Protein AF-A0A839U6G1-F1 (afdb_monomer_lite)

Foldseek 3Di:
DPPVLVCLLQVQLVVLLVVLLVVLVVLVVVVVVCVVVCVVPVVVCVQPPDPDDHDPPVLVVSLVSLQVSLLCLLQDDDPSLQSSLQSLLVVLCVVDVPCSLPSLVVLLVVLVVQLVVLSVQLVDFDDPVLLVVCVVVVRSVVSSSCRNSVSSSSNSSSSNSSNSSVSND

Secondary structure (DSSP, 8-state):
--HHHHHHHSHHHHHHHHHHHHHHHHHHHHHHHHHHTTTTHHHHHHH-SSTT---TTHHHHHHHHHHHHHHHHHH---HHHHHHHHHHHHHHHHH-TT-TTHHHHHHHHHHHHHHHHHHHHHHSPPPHHHHHHHHHTT-HHHHHHHHHHHHHHHHHHHHHHHHHHHHH-

Organism: NCBI:txid300193

Sequence (169 aa):
MRAGSIIRLFQAGLVAACAQLMAVAMAALLVFLVTRSGLIAPTLAEICPNAESLPASVSPLLTWIYLLTAIGIALTSNHFVDFTAAHIRRASRLMQPAEPDHASKALLVQLWLAAIGFAILTLRSPPHAWIEVGRYYEGACAASIAWSGGMSIGLACFGANAHAARKAF

pLDDT: mean 77.44, std 14.8, range [38.09, 92.69]

Radius of gyration: 19.55 Å; chains: 1; bounding box: 48×29×56 Å

Structure (mmCIF, N/CA/C/O backbone):
data_AF-A0A839U6G1-F1
#
_entry.id   AF-A0A839U6G1-F1
#
loop_
_atom_site.group_PDB
_atom_site.id
_atom_site.type_symbol
_atom_site.label_atom_id
_atom_site.label_alt_id
_atom_site.label_comp_id
_atom_site.label_asym_id
_atom_site.label_entity_id
_atom_site.label_seq_id
_atom_site.pdbx_PDB_ins_code
_atom_site.Cartn_x
_atom_site.Cartn_y
_atom_site.Cartn_z
_atom_site.occupancy
_atom_site.B_iso_or_equiv
_atom_site.auth_seq_id
_atom_site.auth_comp_id
_atom_site.auth_asym_id
_atom_site.auth_atom_id
_atom_site.pdbx_PDB_model_num
ATOM 1 N N . MET A 1 1 ? -20.261 -11.064 11.090 1.00 52.62 1 MET A N 1
ATOM 2 C CA . MET A 1 1 ? -20.153 -9.684 10.554 1.00 52.62 1 MET A CA 1
ATOM 3 C C . MET A 1 1 ? -20.453 -9.718 9.060 1.00 52.62 1 MET A C 1
ATOM 5 O O . MET A 1 1 ? -19.894 -10.561 8.376 1.00 52.62 1 MET A O 1
ATOM 9 N N . ARG A 1 2 ? -21.359 -8.873 8.548 1.00 60.50 2 ARG A N 1
ATOM 10 C CA . ARG A 1 2 ? -21.637 -8.790 7.098 1.00 60.50 2 ARG A CA 1
ATOM 11 C C . ARG A 1 2 ? -20.431 -8.156 6.389 1.00 60.50 2 ARG A C 1
ATOM 13 O O . ARG A 1 2 ? -19.898 -7.179 6.909 1.00 60.50 2 ARG A O 1
ATOM 20 N N . ALA A 1 3 ? -20.035 -8.661 5.218 1.00 59.28 3 ALA A N 1
ATOM 21 C CA . ALA A 1 3 ? -18.855 -8.203 4.465 1.00 59.28 3 ALA A CA 1
ATOM 22 C C . ALA A 1 3 ? -18.789 -6.670 4.272 1.00 59.28 3 ALA A C 1
ATOM 24 O O . ALA A 1 3 ? -17.722 -6.071 4.380 1.00 59.28 3 ALA A O 1
ATOM 25 N N . GLY A 1 4 ? -19.942 -6.008 4.116 1.00 65.44 4 GLY A N 1
ATOM 26 C CA . GLY A 1 4 ? -20.022 -4.545 4.017 1.00 65.44 4 GLY A CA 1
ATOM 27 C C . GLY A 1 4 ? -19.563 -3.778 5.267 1.00 65.44 4 GLY A C 1
ATOM 28 O O . GLY A 1 4 ? -19.160 -2.627 5.153 1.00 65.44 4 GLY A O 1
ATOM 29 N N . SER A 1 5 ? -19.577 -4.393 6.455 1.00 66.88 5 SER A N 1
ATOM 30 C CA . SER A 1 5 ? -19.052 -3.774 7.682 1.00 66.88 5 SER A CA 1
ATOM 31 C C . SER A 1 5 ? -17.526 -3.788 7.722 1.00 66.88 5 SER A C 1
ATOM 33 O O . SER A 1 5 ? -16.928 -2.861 8.253 1.00 66.88 5 SER A O 1
ATOM 35 N N . ILE A 1 6 ? -16.902 -4.822 7.149 1.00 71.31 6 ILE A N 1
ATOM 36 C CA . ILE A 1 6 ? -15.442 -4.946 7.089 1.00 71.31 6 ILE A CA 1
ATOM 37 C C . ILE A 1 6 ? -14.895 -3.962 6.056 1.00 71.31 6 ILE A C 1
ATOM 39 O O . ILE A 1 6 ? -13.977 -3.212 6.356 1.00 71.31 6 ILE A O 1
ATOM 43 N N . ILE A 1 7 ? -15.519 -3.867 4.880 1.00 73.81 7 ILE A N 1
ATOM 44 C CA . ILE A 1 7 ? -15.090 -2.929 3.827 1.00 73.81 7 ILE A CA 1
ATOM 45 C C . ILE A 1 7 ? -15.120 -1.472 4.323 1.00 73.81 7 ILE A C 1
ATOM 47 O O . ILE A 1 7 ? -14.224 -0.694 4.011 1.00 73.81 7 ILE A O 1
ATOM 51 N N . ARG A 1 8 ? -16.102 -1.110 5.160 1.00 75.44 8 ARG A N 1
ATOM 52 C CA . ARG A 1 8 ? -16.203 0.233 5.760 1.00 75.44 8 ARG A CA 1
ATOM 53 C C . ARG A 1 8 ? -15.106 0.539 6.783 1.00 75.44 8 ARG A C 1
ATOM 55 O O . ARG A 1 8 ? -14.765 1.704 6.944 1.00 75.44 8 ARG A O 1
ATOM 62 N N . LEU A 1 9 ? -14.541 -0.475 7.445 1.00 75.06 9 LEU A N 1
ATOM 63 C CA . LEU A 1 9 ? -13.409 -0.314 8.371 1.00 75.06 9 LEU A CA 1
ATOM 64 C C . LEU A 1 9 ? -12.086 -0.030 7.646 1.00 75.06 9 LEU A C 1
ATOM 66 O O . LEU A 1 9 ? -11.184 0.535 8.252 1.00 75.06 9 LEU A O 1
ATOM 70 N N . PHE A 1 10 ? -11.977 -0.401 6.367 1.00 82.06 10 PHE A N 1
ATOM 71 C CA . PHE A 1 10 ? -10.755 -0.251 5.568 1.00 82.06 10 PHE A CA 1
ATOM 72 C C . PHE A 1 10 ? -10.922 0.721 4.392 1.00 82.06 10 PHE A C 1
ATOM 74 O O . PHE A 1 10 ? -10.076 0.769 3.499 1.00 82.06 10 PHE A O 1
ATOM 81 N N . GLN A 1 11 ? -12.009 1.499 4.367 1.00 86.69 11 GLN A N 1
ATOM 82 C CA . GLN A 1 11 ? -12.348 2.359 3.235 1.00 86.69 11 GLN A CA 1
ATOM 83 C C . GLN A 1 11 ? -11.296 3.453 3.004 1.00 86.69 11 GLN A C 1
ATOM 85 O O . GLN A 1 11 ? -10.931 3.704 1.856 1.00 86.69 11 GLN A O 1
ATOM 90 N N . ALA A 1 12 ? -10.767 4.060 4.073 1.00 86.88 12 ALA A N 1
ATOM 91 C CA . ALA A 1 12 ? -9.665 5.019 3.977 1.00 86.88 12 ALA A CA 1
ATOM 92 C C . ALA A 1 12 ? -8.427 4.401 3.309 1.00 86.88 12 ALA A C 1
ATOM 94 O O . ALA A 1 12 ? -7.877 4.986 2.376 1.00 86.88 12 ALA A O 1
ATOM 95 N N . GLY A 1 13 ? -8.030 3.198 3.731 1.00 86.81 13 GLY A N 1
ATOM 96 C CA . GLY A 1 13 ? -6.907 2.482 3.134 1.00 86.81 13 GLY A CA 1
ATOM 97 C C . GLY A 1 13 ? -7.143 2.052 1.696 1.00 86.81 13 GLY A C 1
ATOM 98 O O . GLY A 1 13 ? -6.230 2.164 0.888 1.00 86.81 13 GLY A O 1
ATOM 99 N N . LEU A 1 14 ? -8.355 1.624 1.336 1.00 89.31 14 LEU A N 1
ATOM 100 C CA . LEU A 1 14 ? -8.668 1.255 -0.046 1.00 89.31 14 LEU A CA 1
ATOM 101 C C . LEU A 1 14 ? -8.535 2.460 -0.988 1.00 89.31 14 LEU A C 1
ATOM 103 O O . LEU A 1 14 ? -7.909 2.358 -2.038 1.00 89.31 14 LEU A O 1
ATOM 107 N N . VAL A 1 15 ? -9.075 3.616 -0.591 1.00 90.00 15 VAL A N 1
ATOM 108 C CA . VAL A 1 15 ? -8.958 4.854 -1.376 1.00 90.00 15 VAL A CA 1
ATOM 109 C C . VAL A 1 15 ? -7.498 5.295 -1.480 1.00 90.00 15 VAL A C 1
ATOM 111 O O . VAL A 1 15 ? -7.044 5.652 -2.566 1.00 90.00 15 VAL A O 1
ATOM 114 N N . ALA A 1 16 ? -6.745 5.224 -0.380 1.00 89.69 16 ALA A N 1
ATOM 115 C CA . ALA A 1 16 ? -5.315 5.518 -0.368 1.00 89.69 16 ALA A CA 1
ATOM 116 C C . ALA A 1 16 ? -4.516 4.570 -1.279 1.00 89.69 16 ALA A C 1
ATOM 118 O O . ALA A 1 16 ? -3.656 5.020 -2.033 1.00 89.69 16 ALA A O 1
ATOM 119 N N . ALA A 1 17 ? -4.837 3.275 -1.270 1.00 90.06 17 ALA A N 1
ATOM 120 C CA . ALA A 1 17 ? -4.224 2.278 -2.139 1.00 90.06 17 ALA A CA 1
ATOM 121 C C . ALA A 1 17 ? -4.494 2.579 -3.618 1.00 90.06 17 ALA A C 1
ATOM 123 O O . ALA A 1 17 ? -3.573 2.536 -4.429 1.00 90.06 17 ALA A O 1
ATOM 124 N N . CYS A 1 18 ? -5.735 2.931 -3.972 1.00 90.56 18 CYS A N 1
ATOM 125 C CA . CYS A 1 18 ? -6.087 3.325 -5.335 1.00 90.56 18 CYS A CA 1
ATOM 126 C C . CYS A 1 18 ? -5.356 4.602 -5.771 1.00 90.56 18 CYS A C 1
ATOM 128 O O . CYS A 1 18 ? -4.833 4.654 -6.882 1.00 90.56 18 CYS A O 1
ATOM 130 N N . ALA A 1 19 ? -5.280 5.614 -4.902 1.00 90.38 19 ALA A N 1
ATOM 131 C CA . ALA A 1 19 ? -4.546 6.845 -5.187 1.00 90.38 19 ALA A CA 1
ATOM 132 C C . ALA A 1 19 ? -3.049 6.570 -5.409 1.00 90.38 19 ALA A C 1
ATOM 134 O O . ALA A 1 19 ? -2.471 7.054 -6.381 1.00 90.38 19 ALA A O 1
ATOM 135 N N . GLN A 1 20 ? -2.444 5.734 -4.561 1.00 92.44 20 GLN A N 1
ATOM 136 C CA . GLN A 1 20 ? -1.044 5.344 -4.703 1.00 92.44 20 GLN A CA 1
ATOM 137 C C . GLN A 1 20 ? -0.810 4.498 -5.958 1.00 92.44 20 GLN A C 1
ATOM 139 O O . GLN A 1 20 ? 0.186 4.697 -6.642 1.00 92.44 20 GLN A O 1
ATOM 144 N N . LEU A 1 21 ? -1.733 3.603 -6.316 1.00 90.69 21 LEU A N 1
ATOM 145 C CA . LEU A 1 21 ? -1.652 2.821 -7.552 1.00 90.69 21 LEU A CA 1
ATOM 146 C C . LEU A 1 21 ? -1.634 3.732 -8.784 1.00 90.69 21 LEU A C 1
ATOM 148 O O . LEU A 1 21 ? -0.800 3.547 -9.670 1.00 90.69 21 LEU A O 1
ATOM 152 N N . MET A 1 22 ? -2.501 4.746 -8.820 1.00 91.06 22 MET A N 1
ATOM 153 C CA . MET A 1 22 ? -2.514 5.738 -9.898 1.00 91.06 22 MET A CA 1
ATOM 154 C C . MET A 1 22 ? -1.210 6.543 -9.937 1.00 91.06 22 MET A C 1
ATOM 156 O O . MET A 1 22 ? -0.651 6.742 -11.015 1.00 91.06 22 MET A O 1
ATOM 160 N N . ALA A 1 23 ? -0.686 6.953 -8.777 1.00 88.56 23 ALA A N 1
ATOM 161 C CA . ALA A 1 23 ? 0.591 7.661 -8.685 1.00 88.56 23 ALA A CA 1
ATOM 162 C C . ALA A 1 23 ? 1.764 6.805 -9.194 1.00 88.56 23 ALA A C 1
ATOM 164 O O . ALA A 1 23 ? 2.580 7.281 -9.985 1.00 88.56 23 ALA A O 1
ATOM 165 N N . VAL A 1 24 ? 1.817 5.527 -8.802 1.00 88.12 24 VAL A N 1
ATOM 166 C CA . VAL A 1 24 ? 2.822 4.557 -9.260 1.00 88.12 24 VAL A CA 1
ATOM 167 C C . VAL A 1 24 ? 2.747 4.377 -10.776 1.00 88.12 24 VAL A C 1
ATOM 169 O O . VAL A 1 24 ? 3.778 4.463 -11.446 1.00 88.12 24 VAL A O 1
ATOM 172 N N . ALA A 1 25 ? 1.542 4.194 -11.325 1.00 86.75 25 ALA A N 1
ATOM 173 C CA . ALA A 1 25 ? 1.322 4.033 -12.761 1.00 86.75 25 ALA A CA 1
ATOM 174 C C . ALA A 1 25 ? 1.732 5.283 -13.555 1.00 86.75 25 ALA A C 1
ATOM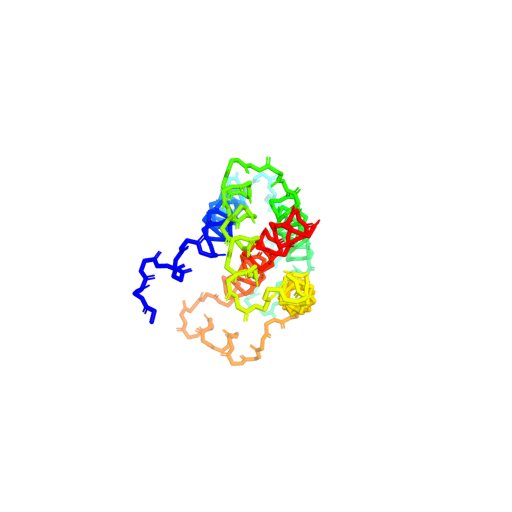 176 O O . ALA A 1 25 ? 2.428 5.171 -14.564 1.00 86.75 25 ALA A O 1
ATOM 177 N N . MET A 1 26 ? 1.361 6.478 -13.085 1.00 88.06 26 MET A N 1
ATOM 178 C CA . MET A 1 26 ? 1.746 7.742 -13.720 1.00 88.06 26 MET A CA 1
ATOM 179 C C . MET A 1 26 ? 3.257 7.958 -13.707 1.00 88.06 26 MET A C 1
ATOM 181 O O . MET A 1 26 ? 3.834 8.324 -14.728 1.00 88.06 26 MET A O 1
ATOM 185 N N . ALA A 1 27 ? 3.911 7.723 -12.572 1.00 84.56 27 ALA A N 1
ATOM 186 C CA . ALA A 1 27 ? 5.356 7.874 -12.457 1.00 84.56 27 ALA A CA 1
ATOM 187 C C . ALA A 1 27 ? 6.104 6.848 -13.323 1.00 84.56 27 ALA A C 1
ATOM 189 O O . ALA A 1 27 ? 7.062 7.214 -13.999 1.00 84.56 27 ALA A O 1
ATOM 190 N N . ALA A 1 28 ? 5.636 5.596 -13.382 1.00 81.00 28 ALA A N 1
ATOM 191 C CA . ALA A 1 28 ? 6.193 4.589 -14.285 1.00 81.00 28 ALA A CA 1
ATOM 192 C C . ALA A 1 28 ? 6.037 4.994 -15.763 1.00 81.00 28 ALA A C 1
ATOM 194 O O . ALA A 1 28 ? 6.994 4.900 -16.533 1.00 81.00 28 ALA A O 1
ATOM 195 N N . LEU A 1 29 ? 4.862 5.504 -16.151 1.00 82.19 29 LEU A N 1
ATOM 196 C CA . LEU A 1 29 ? 4.600 5.990 -17.507 1.00 82.19 29 LEU A CA 1
ATOM 197 C C . LEU A 1 29 ? 5.484 7.194 -17.863 1.00 82.19 29 LEU A C 1
ATOM 199 O O . LEU A 1 29 ? 6.034 7.242 -18.958 1.00 82.19 29 LEU A O 1
ATOM 203 N N . LEU A 1 30 ? 5.643 8.153 -16.947 1.00 82.44 30 LEU A N 1
ATOM 204 C CA . LEU A 1 30 ? 6.500 9.324 -17.141 1.00 82.44 30 LEU A CA 1
ATOM 205 C C . LEU A 1 30 ? 7.955 8.921 -17.349 1.00 82.44 30 LEU A C 1
ATOM 207 O O . LEU A 1 30 ? 8.574 9.386 -18.303 1.00 82.44 30 LEU A O 1
ATOM 211 N N . VAL A 1 31 ? 8.480 8.025 -16.508 1.00 75.56 31 VAL A N 1
ATOM 212 C CA . VAL A 1 31 ? 9.831 7.480 -16.688 1.00 75.56 31 VAL A CA 1
ATOM 213 C C . VAL A 1 31 ? 9.935 6.847 -18.070 1.00 75.56 31 VAL A C 1
ATOM 215 O O . VAL A 1 31 ? 10.803 7.238 -18.845 1.00 75.56 31 VAL A O 1
ATOM 218 N N . PHE A 1 32 ? 9.007 5.962 -18.437 1.00 74.06 32 PHE A N 1
ATOM 219 C CA . PHE A 1 32 ? 9.006 5.309 -19.746 1.00 74.06 32 PHE A CA 1
ATOM 220 C C . PHE A 1 32 ? 8.989 6.308 -20.917 1.00 74.06 32 PHE A C 1
ATOM 222 O O . PHE A 1 32 ? 9.784 6.183 -21.848 1.00 74.06 32 PHE A O 1
ATOM 229 N N . LEU A 1 33 ? 8.136 7.334 -20.862 1.00 76.75 33 LEU A N 1
ATOM 230 C CA . LEU A 1 33 ? 8.030 8.370 -21.894 1.00 76.75 33 LEU A CA 1
ATOM 231 C C . LEU A 1 33 ? 9.303 9.212 -22.012 1.00 76.75 33 LEU A C 1
ATOM 233 O O . LEU A 1 33 ? 9.753 9.459 -23.128 1.00 76.75 33 LEU A O 1
ATOM 237 N N . VAL A 1 34 ? 9.900 9.614 -20.888 1.00 71.69 34 VAL A N 1
ATOM 238 C CA . VAL A 1 34 ? 11.169 10.364 -20.854 1.00 71.69 34 VAL A CA 1
ATOM 239 C C . VAL A 1 34 ? 12.324 9.515 -21.389 1.00 71.69 34 VAL A C 1
ATOM 241 O O . VAL A 1 34 ? 13.195 10.023 -22.094 1.00 71.69 34 VAL A O 1
ATOM 244 N N . THR A 1 35 ? 12.310 8.211 -21.105 1.00 66.50 35 THR A N 1
ATOM 245 C CA . THR A 1 35 ? 13.297 7.268 -21.654 1.00 66.50 35 THR A CA 1
ATOM 246 C C . THR A 1 35 ? 13.143 7.164 -23.173 1.00 66.50 35 THR A C 1
ATOM 248 O O . THR A 1 35 ? 14.122 7.227 -23.911 1.00 66.50 35 THR A O 1
ATOM 251 N N . ARG A 1 36 ? 11.898 7.050 -23.655 1.00 67.44 36 ARG A N 1
ATOM 252 C CA . ARG A 1 36 ? 11.574 6.880 -25.077 1.00 67.44 36 ARG A CA 1
ATOM 253 C C . ARG A 1 36 ? 11.800 8.143 -25.910 1.00 67.44 36 ARG A C 1
ATOM 255 O O . ARG A 1 36 ? 12.124 8.030 -27.086 1.00 67.44 36 ARG A O 1
ATOM 262 N N . SER A 1 37 ? 11.624 9.331 -25.333 1.00 70.12 37 SER A N 1
ATOM 263 C CA . SER A 1 37 ? 11.791 10.609 -26.038 1.00 70.12 37 SER A CA 1
ATOM 264 C C . SER A 1 37 ? 13.251 11.006 -26.261 1.00 70.12 37 SER A C 1
ATOM 266 O O . SER A 1 37 ? 13.508 12.013 -26.915 1.00 70.12 37 SER A O 1
ATOM 268 N N . GLY A 1 38 ? 14.213 10.244 -25.729 1.00 60.41 38 GLY A N 1
ATOM 269 C CA . GLY A 1 38 ? 15.634 10.531 -25.910 1.00 60.41 38 GLY A CA 1
ATOM 270 C C . GLY A 1 38 ? 16.101 11.808 -25.206 1.00 60.41 38 GLY A C 1
ATOM 271 O O .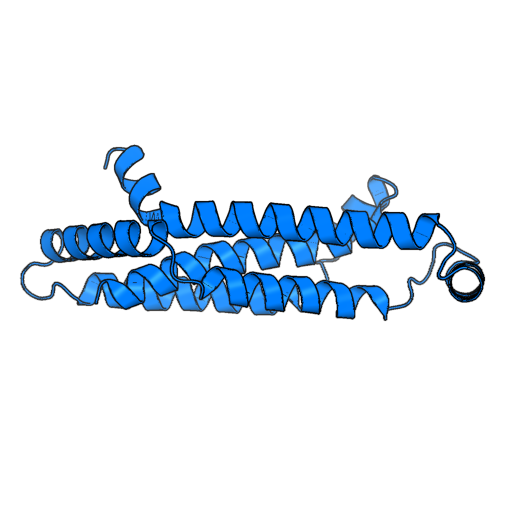 GLY A 1 38 ? 17.228 12.240 -25.426 1.00 60.41 38 GLY A O 1
ATOM 272 N N . LEU A 1 39 ? 15.295 12.393 -24.307 1.00 60.34 39 LEU A N 1
ATOM 273 C CA . LEU A 1 39 ? 15.722 13.537 -23.487 1.00 60.34 39 LEU A CA 1
ATOM 274 C C . LEU A 1 39 ? 16.959 13.212 -22.623 1.00 60.34 39 LEU A C 1
ATOM 276 O O . LEU A 1 39 ? 17.653 14.112 -22.166 1.00 60.34 39 LEU A O 1
ATOM 280 N N . ILE A 1 40 ? 17.229 11.919 -22.414 1.00 58.22 40 ILE A N 1
ATOM 281 C CA . ILE A 1 40 ? 18.337 11.358 -21.629 1.00 58.22 40 ILE A CA 1
ATOM 282 C C . ILE A 1 40 ? 19.283 10.531 -22.556 1.00 58.22 40 ILE A C 1
ATOM 284 O O . ILE A 1 40 ? 20.035 9.665 -22.121 1.00 58.22 40 ILE A O 1
ATOM 288 N N . ALA A 1 41 ? 19.268 10.775 -23.876 1.00 47.41 41 ALA A N 1
ATOM 289 C CA . ALA A 1 41 ? 19.835 9.874 -24.893 1.00 47.41 41 ALA A CA 1
ATOM 290 C C . ALA A 1 41 ? 21.329 9.489 -24.783 1.00 47.41 41 ALA A C 1
ATOM 292 O O . ALA A 1 41 ? 21.601 8.318 -25.051 1.00 47.41 41 ALA A O 1
ATOM 293 N N . PRO A 1 42 ? 22.317 10.328 -24.395 1.00 50.41 42 PRO A N 1
ATOM 294 C CA . PRO A 1 42 ? 23.690 9.827 -24.345 1.00 50.41 42 PRO A CA 1
ATOM 295 C C . PRO A 1 42 ? 23.966 9.032 -23.071 1.00 50.41 42 PRO A C 1
ATOM 297 O O . PRO A 1 42 ? 24.840 8.178 -23.081 1.00 50.41 42 PRO A O 1
ATOM 300 N N . THR A 1 43 ? 23.196 9.228 -21.996 1.00 49.44 43 THR A N 1
ATOM 301 C CA . THR A 1 43 ? 23.362 8.373 -20.819 1.00 49.44 43 THR A CA 1
ATOM 302 C C . THR A 1 43 ? 22.768 6.993 -21.080 1.00 49.44 43 THR A C 1
ATOM 304 O O . THR A 1 43 ? 23.364 6.023 -20.653 1.00 49.44 43 THR A O 1
ATOM 307 N N . LEU A 1 44 ? 21.684 6.842 -21.854 1.00 44.66 44 LEU A N 1
ATOM 308 C CA . LEU A 1 44 ? 21.034 5.536 -22.067 1.00 44.66 44 LEU A CA 1
ATOM 309 C C . LEU A 1 44 ? 21.786 4.538 -22.973 1.00 44.66 44 LEU A C 1
ATOM 311 O O . LEU A 1 44 ? 21.763 3.341 -22.686 1.00 44.66 44 LEU A O 1
ATOM 315 N N . ALA A 1 45 ? 22.484 4.998 -24.018 1.00 41.25 45 ALA A N 1
ATOM 316 C CA . ALA A 1 45 ? 23.316 4.126 -24.865 1.00 41.25 45 ALA A CA 1
ATOM 317 C C . ALA A 1 45 ? 24.600 3.648 -24.152 1.00 41.25 45 ALA A C 1
ATOM 319 O O . ALA A 1 45 ? 25.119 2.578 -24.455 1.00 41.25 45 ALA A O 1
ATOM 320 N N . GLU A 1 46 ? 25.066 4.407 -23.158 1.00 43.03 46 GLU A N 1
ATOM 321 C CA . GLU A 1 46 ? 26.163 4.038 -22.251 1.00 43.03 46 GLU A CA 1
ATOM 322 C C . GLU A 1 46 ? 25.667 3.235 -21.024 1.00 43.03 46 GLU A C 1
ATOM 324 O O . GLU A 1 46 ? 26.426 2.523 -20.374 1.00 43.03 46 GLU A O 1
ATOM 329 N N . ILE A 1 47 ? 24.363 3.297 -20.739 1.00 47.12 47 ILE A N 1
ATOM 330 C CA . ILE A 1 47 ? 23.656 2.592 -19.654 1.00 47.12 47 ILE A CA 1
ATOM 331 C C . ILE A 1 47 ? 23.229 1.170 -20.047 1.00 47.12 47 ILE A C 1
ATOM 333 O O . ILE A 1 47 ? 23.052 0.338 -19.160 1.00 47.12 47 ILE A O 1
ATOM 337 N N . CYS A 1 48 ? 23.073 0.868 -21.340 1.00 44.28 48 CYS A N 1
ATOM 338 C CA . CYS A 1 48 ? 22.692 -0.466 -21.811 1.00 44.28 48 CYS A CA 1
ATOM 339 C C . CYS A 1 48 ? 23.399 -0.844 -23.127 1.00 44.28 48 CYS A C 1
ATOM 341 O O . CYS A 1 48 ? 22.744 -0.857 -24.170 1.00 44.28 48 CYS A O 1
ATOM 343 N N . PRO A 1 49 ? 24.693 -1.225 -23.120 1.00 42.62 49 PRO A N 1
ATOM 344 C CA . PRO A 1 49 ? 25.255 -1.921 -24.270 1.00 42.62 49 PRO A CA 1
ATOM 345 C C . PRO A 1 49 ? 24.857 -3.407 -24.267 1.00 42.62 49 PRO A C 1
ATOM 347 O O . PRO A 1 49 ? 24.815 -4.013 -25.327 1.00 42.62 49 PRO A O 1
ATOM 350 N N . ASN A 1 50 ? 24.523 -3.983 -23.100 1.00 38.09 50 ASN A N 1
ATOM 351 C CA . ASN A 1 50 ? 24.120 -5.380 -22.910 1.00 38.09 50 ASN A CA 1
ATOM 352 C C . ASN A 1 50 ? 23.220 -5.524 -21.666 1.00 38.09 50 ASN A C 1
ATOM 354 O O . ASN A 1 50 ? 23.394 -4.817 -20.675 1.00 38.09 50 ASN A O 1
ATOM 358 N N . ALA A 1 51 ? 22.278 -6.463 -21.701 1.00 45.53 51 ALA A N 1
ATOM 359 C CA . ALA A 1 51 ? 21.248 -6.725 -20.693 1.00 45.53 51 ALA A CA 1
ATOM 360 C C . ALA A 1 51 ? 21.738 -7.293 -19.329 1.00 45.53 51 ALA A C 1
ATOM 362 O O . ALA A 1 51 ? 21.042 -8.113 -18.731 1.00 45.53 51 ALA A O 1
ATOM 363 N N . GLU A 1 52 ? 22.895 -6.878 -18.797 1.00 38.69 52 GLU A N 1
ATOM 364 C CA . GLU A 1 52 ? 23.481 -7.493 -17.587 1.00 38.69 52 GLU A CA 1
ATOM 365 C C . GLU A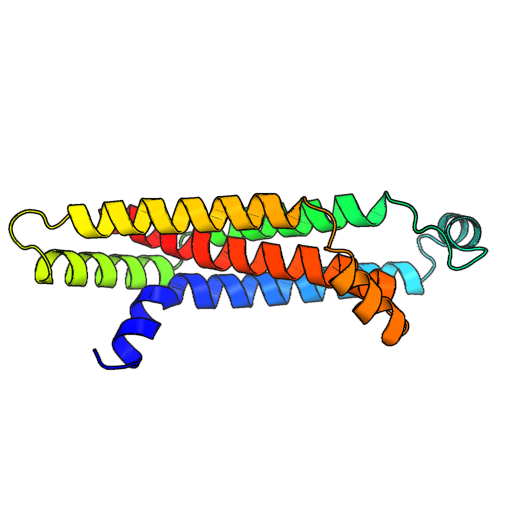 1 52 ? 23.638 -6.598 -16.352 1.00 38.69 52 GLU A C 1
ATOM 367 O O . GLU A 1 52 ? 23.807 -7.120 -15.252 1.00 38.69 52 GLU A O 1
ATOM 372 N N . SER A 1 53 ? 23.478 -5.280 -16.435 1.00 38.78 53 SER A N 1
ATOM 373 C CA . SER A 1 53 ? 23.544 -4.455 -15.222 1.00 38.78 53 SER A CA 1
ATOM 374 C C . SER A 1 53 ? 22.820 -3.131 -15.405 1.00 38.78 53 SER A C 1
ATOM 376 O O . SER A 1 53 ? 23.370 -2.190 -15.970 1.00 38.78 53 SER A O 1
ATOM 378 N N . LEU A 1 54 ? 21.582 -3.051 -14.907 1.00 43.06 54 LEU A N 1
ATOM 379 C CA . LEU A 1 54 ? 20.870 -1.778 -14.794 1.00 43.06 54 LEU A CA 1
ATOM 380 C C . LEU A 1 54 ? 21.699 -0.794 -13.962 1.00 43.06 54 LEU A C 1
ATOM 382 O O . LEU A 1 54 ? 22.204 -1.183 -12.904 1.00 43.06 54 LEU A O 1
ATOM 386 N N . PRO A 1 55 ? 21.755 0.496 -14.331 1.00 39.78 55 PRO A N 1
ATOM 387 C CA . PRO A 1 55 ? 22.300 1.502 -13.450 1.00 39.78 55 PRO A CA 1
ATOM 388 C C . PRO A 1 55 ? 21.365 1.584 -12.247 1.00 39.78 55 PRO A C 1
ATOM 390 O O . PRO A 1 55 ? 20.186 1.940 -12.341 1.00 39.78 55 PRO A O 1
ATOM 393 N N . ALA A 1 56 ? 21.910 1.251 -11.088 1.00 43.66 56 ALA A N 1
ATOM 394 C CA . ALA A 1 56 ? 21.254 1.310 -9.794 1.00 43.66 56 ALA A CA 1
ATOM 395 C C . ALA A 1 56 ? 20.851 2.741 -9.367 1.00 43.66 56 ALA A C 1
ATOM 397 O O . ALA A 1 56 ? 20.641 2.971 -8.185 1.00 43.66 56 ALA A O 1
ATOM 398 N N . SER A 1 57 ? 20.754 3.712 -10.287 1.00 41.06 57 SER A N 1
ATOM 399 C CA . SER A 1 57 ? 20.531 5.138 -10.017 1.00 41.06 57 SER A CA 1
ATOM 400 C C .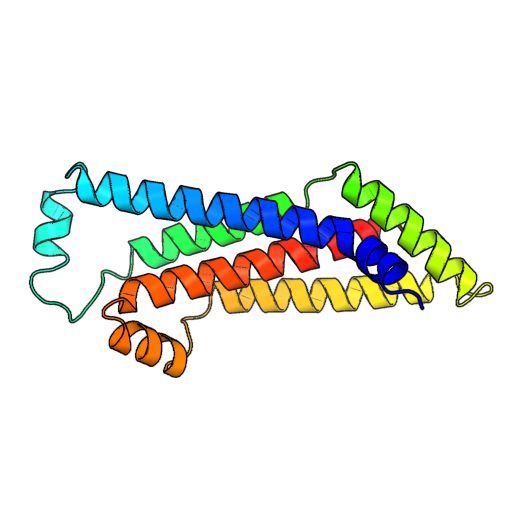 SER A 1 57 ? 19.094 5.613 -10.282 1.00 41.06 57 SER A C 1
ATOM 402 O O . SER A 1 57 ? 18.600 6.454 -9.536 1.00 41.06 57 SER A O 1
ATOM 404 N N . VAL A 1 58 ? 18.365 5.038 -11.252 1.00 49.16 58 VAL A N 1
ATOM 405 C CA . VAL A 1 58 ? 16.939 5.382 -11.497 1.00 49.16 58 VAL A CA 1
ATOM 406 C C . VAL A 1 58 ? 16.004 4.633 -10.539 1.00 49.16 58 VAL A C 1
ATOM 408 O O . VAL A 1 58 ? 15.027 5.194 -10.043 1.00 49.16 58 VAL A O 1
ATOM 411 N N . SER A 1 59 ? 16.344 3.382 -10.214 1.00 64.25 59 SER A N 1
ATOM 412 C CA . SER A 1 59 ? 15.620 2.546 -9.245 1.00 64.25 59 SER A CA 1
ATOM 413 C C . SER A 1 59 ? 15.454 3.197 -7.855 1.00 64.25 59 SER A C 1
ATOM 415 O O . SER A 1 59 ? 14.322 3.257 -7.366 1.00 64.25 59 SER A O 1
ATOM 417 N N . PRO A 1 60 ? 16.503 3.754 -7.210 1.00 71.94 60 PRO A N 1
ATOM 418 C CA . PRO A 1 60 ? 16.362 4.365 -5.892 1.00 71.94 60 PRO A CA 1
ATOM 419 C C . PRO A 1 60 ? 15.546 5.654 -5.936 1.00 71.94 60 PRO A C 1
ATOM 421 O O . PRO A 1 60 ? 14.712 5.854 -5.060 1.00 71.94 60 PRO A O 1
ATOM 424 N N . LEU A 1 61 ? 15.724 6.509 -6.949 1.00 76.88 61 LEU A N 1
ATOM 425 C CA . LEU A 1 61 ? 14.973 7.764 -7.045 1.00 76.88 61 LEU A CA 1
ATOM 426 C C . LEU A 1 61 ? 13.471 7.503 -7.221 1.00 76.88 61 LEU A C 1
ATOM 428 O O . LEU A 1 61 ? 12.657 8.100 -6.519 1.00 76.88 61 LEU A O 1
ATOM 432 N N . LEU A 1 62 ? 13.099 6.553 -8.082 1.00 79.75 62 LEU A N 1
ATOM 433 C CA . LEU A 1 62 ? 11.705 6.145 -8.257 1.00 79.75 62 LEU A CA 1
ATOM 434 C C . LEU A 1 62 ? 11.134 5.491 -6.989 1.00 79.75 62 LEU A C 1
ATOM 436 O O . LEU A 1 62 ? 10.004 5.778 -6.599 1.00 79.75 62 LEU A O 1
ATOM 440 N N . THR A 1 63 ? 11.938 4.681 -6.296 1.00 83.56 63 THR A N 1
ATOM 441 C CA . THR A 1 63 ? 11.570 4.084 -5.002 1.00 83.56 63 THR A CA 1
ATOM 442 C C . THR A 1 63 ? 11.302 5.155 -3.942 1.00 83.56 63 THR A C 1
ATOM 444 O O . THR A 1 63 ? 10.311 5.068 -3.218 1.00 83.56 63 THR A O 1
ATOM 447 N N . TRP A 1 64 ? 12.126 6.204 -3.880 1.00 85.25 64 TRP A N 1
ATOM 448 C CA . TRP A 1 64 ? 11.902 7.347 -2.993 1.00 85.25 64 TRP A CA 1
ATOM 449 C C . TRP A 1 64 ? 10.647 8.134 -3.365 1.00 85.25 64 TRP A C 1
ATOM 451 O O . TRP A 1 64 ? 9.891 8.505 -2.469 1.00 85.25 64 TRP A O 1
ATOM 461 N N . ILE A 1 65 ? 10.378 8.344 -4.658 1.00 87.06 65 ILE A N 1
ATOM 462 C CA . ILE A 1 65 ? 9.130 8.972 -5.119 1.00 87.06 65 ILE A CA 1
ATOM 463 C C . ILE A 1 65 ? 7.924 8.154 -4.642 1.00 87.06 65 ILE A C 1
ATOM 465 O O . ILE A 1 65 ? 6.998 8.721 -4.062 1.00 87.06 65 ILE A O 1
ATOM 469 N N . TYR A 1 66 ? 7.939 6.831 -4.818 1.00 88.31 66 TYR A N 1
ATOM 470 C CA . TYR A 1 66 ? 6.868 5.945 -4.349 1.00 88.31 66 TYR A CA 1
ATOM 471 C C . TYR A 1 66 ? 6.700 5.983 -2.834 1.00 88.31 66 TYR A C 1
ATOM 473 O O . TYR A 1 66 ? 5.579 6.089 -2.342 1.00 88.31 66 TYR A O 1
ATOM 481 N N . LEU A 1 67 ? 7.797 5.955 -2.083 1.00 89.25 67 LEU A N 1
ATOM 482 C CA . LEU A 1 67 ? 7.742 6.000 -0.628 1.00 89.25 67 LEU A CA 1
ATOM 483 C C . LEU A 1 67 ? 7.173 7.335 -0.125 1.00 89.25 67 LEU A C 1
ATOM 485 O O . LEU A 1 67 ? 6.260 7.344 0.698 1.00 89.25 67 LEU A O 1
ATOM 489 N N . LEU A 1 68 ? 7.678 8.463 -0.630 1.00 91.50 68 LEU A N 1
ATOM 490 C CA . LEU A 1 68 ? 7.246 9.797 -0.206 1.00 91.50 68 LEU A CA 1
ATOM 491 C C . LEU A 1 68 ? 5.788 10.073 -0.585 1.00 91.50 68 LEU A C 1
ATOM 493 O O . LEU A 1 68 ? 5.038 10.611 0.229 1.00 91.50 68 LEU A O 1
ATOM 497 N N . THR A 1 69 ? 5.367 9.664 -1.784 1.00 89.94 69 THR A N 1
ATOM 498 C CA . THR A 1 69 ? 3.959 9.766 -2.206 1.00 89.94 69 THR A CA 1
ATOM 499 C C . THR A 1 69 ? 3.049 8.906 -1.336 1.00 89.94 69 THR A C 1
ATOM 501 O O . THR A 1 69 ? 2.030 9.407 -0.862 1.00 89.94 69 THR A O 1
ATOM 504 N N . ALA A 1 70 ? 3.451 7.671 -1.020 1.00 89.00 70 ALA A N 1
ATOM 505 C CA . ALA A 1 70 ? 2.689 6.789 -0.142 1.00 89.00 70 ALA A CA 1
ATOM 506 C C . ALA A 1 70 ? 2.559 7.352 1.280 1.00 89.00 70 ALA A C 1
ATOM 508 O O . ALA A 1 70 ? 1.471 7.307 1.851 1.00 89.00 70 ALA A O 1
ATOM 509 N N . ILE A 1 71 ? 3.634 7.917 1.843 1.00 89.69 71 ILE A N 1
ATOM 510 C CA . ILE A 1 71 ? 3.609 8.588 3.155 1.00 89.69 71 ILE A CA 1
ATOM 511 C C . ILE A 1 71 ? 2.673 9.797 3.114 1.00 89.69 71 ILE A C 1
ATOM 513 O O . ILE A 1 71 ? 1.834 9.956 4.002 1.00 89.69 71 ILE A O 1
ATOM 517 N N . GLY A 1 72 ? 2.788 10.631 2.078 1.00 89.31 72 GLY A N 1
ATOM 518 C CA . GLY A 1 72 ? 1.919 11.787 1.885 1.00 89.31 72 GLY A CA 1
ATOM 519 C C . GLY A 1 72 ? 0.448 11.379 1.842 1.00 89.31 72 GLY A C 1
ATOM 520 O O . GLY A 1 72 ? -0.359 11.904 2.606 1.00 89.31 72 GLY A O 1
ATOM 521 N N . ILE A 1 73 ? 0.102 10.385 1.022 1.00 88.94 73 ILE A N 1
ATOM 522 C CA . ILE A 1 73 ? -1.267 9.868 0.896 1.00 88.94 73 ILE A CA 1
ATOM 523 C C . ILE A 1 73 ? -1.753 9.247 2.212 1.00 88.94 73 ILE A C 1
ATOM 525 O O . ILE A 1 73 ? -2.873 9.529 2.632 1.00 88.94 73 ILE A O 1
ATOM 529 N N . ALA A 1 74 ? -0.918 8.461 2.896 1.00 88.56 74 ALA A N 1
ATOM 530 C CA . ALA A 1 74 ? -1.255 7.839 4.178 1.00 88.56 74 ALA A CA 1
ATOM 531 C C . ALA A 1 74 ? -1.587 8.863 5.275 1.00 88.56 74 ALA A C 1
ATOM 533 O O . ALA A 1 74 ? -2.453 8.618 6.114 1.00 88.56 74 ALA A O 1
ATOM 534 N N . LEU A 1 75 ? -0.891 10.002 5.284 1.00 88.38 75 LEU A N 1
ATOM 535 C CA . LEU A 1 75 ? -1.069 11.064 6.276 1.00 88.38 75 LEU A CA 1
ATOM 536 C C . LEU A 1 75 ? -2.097 12.121 5.857 1.00 88.38 75 LEU A C 1
ATOM 538 O O . LEU A 1 75 ? -2.457 12.975 6.670 1.00 88.38 75 LEU A O 1
ATOM 542 N N . THR A 1 76 ? -2.573 12.079 4.612 1.00 89.69 76 THR A N 1
ATOM 543 C CA . THR A 1 76 ? -3.542 13.050 4.107 1.00 89.69 76 THR A CA 1
ATOM 544 C C . THR A 1 76 ? -4.916 12.790 4.716 1.00 89.69 76 THR A C 1
ATOM 546 O O . THR A 1 76 ? -5.508 11.718 4.587 1.00 89.69 76 THR A O 1
ATOM 549 N N . SER A 1 77 ? -5.452 13.814 5.372 1.00 82.19 77 SER A N 1
ATOM 550 C CA . SER A 1 77 ? -6.794 13.782 5.936 1.00 82.19 77 SER A CA 1
ATOM 551 C C . SER A 1 77 ? -7.839 14.017 4.849 1.00 82.19 77 SER A C 1
ATOM 553 O O . SER A 1 77 ? -7.979 15.137 4.370 1.00 82.19 77 SER A O 1
ATOM 555 N N . ASN A 1 78 ? -8.633 12.992 4.541 1.00 85.56 78 ASN A N 1
ATOM 556 C CA . ASN A 1 78 ? -9.767 13.081 3.617 1.00 85.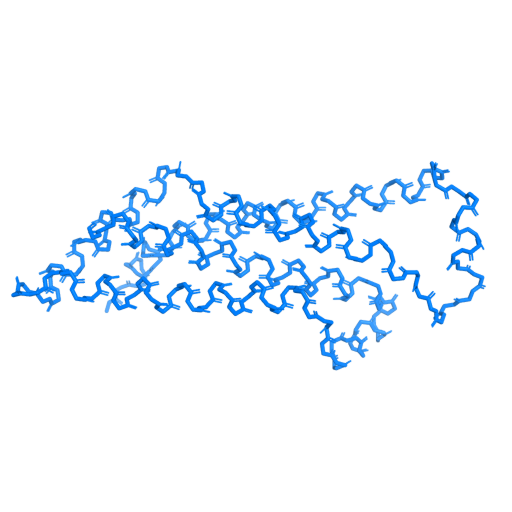56 78 ASN A CA 1
ATOM 557 C C . ASN A 1 78 ? -11.077 12.676 4.304 1.00 85.56 78 ASN A C 1
ATOM 559 O O . ASN A 1 78 ? -11.060 11.981 5.319 1.00 85.56 78 ASN A O 1
ATOM 563 N N . HIS A 1 79 ? -12.221 13.006 3.692 1.00 84.44 79 HIS A N 1
ATOM 564 C CA . HIS A 1 79 ? -13.551 12.600 4.175 1.00 84.44 79 HIS A CA 1
ATOM 565 C C . HIS A 1 79 ? -13.645 11.091 4.497 1.00 84.44 79 HIS A C 1
ATOM 567 O O . HIS A 1 79 ? -14.284 10.691 5.469 1.00 84.44 79 HIS A O 1
ATOM 573 N N . PHE A 1 80 ? -12.950 10.244 3.730 1.00 83.25 80 PHE A N 1
ATOM 574 C CA . PHE A 1 80 ? -12.895 8.797 3.962 1.00 83.25 80 PHE A CA 1
ATOM 575 C C . PHE A 1 80 ? -12.168 8.404 5.254 1.00 83.25 80 PHE A C 1
ATOM 577 O O . PHE A 1 80 ? -12.558 7.428 5.895 1.00 83.25 80 PHE A O 1
ATOM 584 N N . VAL A 1 81 ? -11.139 9.157 5.655 1.00 84.75 81 VAL A N 1
ATOM 585 C CA . VAL A 1 81 ? -10.442 8.971 6.937 1.00 84.75 81 VAL A CA 1
ATOM 586 C C . VAL A 1 81 ? -11.400 9.276 8.078 1.00 84.75 81 VAL A C 1
ATOM 588 O O . VAL A 1 81 ? -11.507 8.479 9.005 1.00 84.75 81 VAL A O 1
ATOM 591 N N . ASP A 1 82 ? -12.134 10.384 7.993 1.00 87.94 82 ASP A N 1
ATOM 592 C CA . ASP A 1 82 ? -13.070 10.795 9.043 1.00 87.94 82 ASP A CA 1
ATOM 593 C C . ASP A 1 82 ? -14.241 9.812 9.166 1.00 87.94 82 ASP A C 1
ATOM 595 O O . ASP A 1 82 ? -14.622 9.420 10.271 1.00 87.94 82 ASP A O 1
ATOM 599 N N . PHE A 1 83 ? -14.761 9.332 8.033 1.00 87.62 83 PHE A N 1
ATOM 600 C CA . PHE A 1 83 ? -15.785 8.290 8.004 1.00 87.62 83 PHE A CA 1
ATOM 601 C C . PHE A 1 83 ? -15.292 6.977 8.631 1.00 87.62 83 PHE A C 1
ATOM 603 O O . PHE A 1 83 ? -15.977 6.384 9.470 1.00 87.62 83 PHE A O 1
ATOM 610 N N . THR A 1 84 ? -14.082 6.542 8.269 1.00 87.56 84 THR A N 1
ATOM 611 C CA . THR A 1 84 ? -13.468 5.321 8.812 1.00 87.56 84 THR A CA 1
ATOM 612 C C . THR A 1 84 ? -13.205 5.469 10.314 1.00 87.56 84 THR A C 1
ATOM 614 O O . THR A 1 84 ? -13.525 4.567 11.086 1.00 87.56 84 THR A O 1
ATOM 617 N N . ALA A 1 85 ? -12.722 6.632 10.761 1.00 87.88 85 ALA A N 1
ATOM 618 C CA . ALA A 1 85 ? -12.487 6.937 12.170 1.00 87.88 85 ALA A CA 1
ATOM 619 C C . ALA A 1 85 ? -13.782 6.889 12.996 1.00 87.88 85 ALA A C 1
ATOM 621 O O . ALA A 1 85 ? -13.828 6.252 14.050 1.00 87.88 85 ALA A O 1
ATOM 622 N N . ALA A 1 86 ? -14.865 7.496 12.499 1.00 87.50 86 ALA A N 1
ATOM 623 C CA . ALA A 1 86 ? -16.174 7.446 13.149 1.00 87.50 86 ALA A CA 1
ATOM 624 C C . ALA A 1 86 ? -16.697 6.006 13.272 1.00 87.50 86 ALA A C 1
ATOM 626 O O . ALA A 1 86 ? -17.284 5.636 14.294 1.00 87.50 86 ALA A O 1
ATOM 627 N N . HIS A 1 87 ? -16.461 5.173 12.255 1.00 85.44 87 HIS A N 1
ATOM 628 C CA . HIS A 1 87 ? -16.857 3.771 12.280 1.00 85.44 87 HIS A CA 1
ATOM 629 C C . HIS A 1 87 ? -16.019 2.942 13.263 1.00 85.44 87 HIS A C 1
ATOM 631 O O . HIS A 1 87 ? -16.597 2.188 14.047 1.00 85.44 87 HIS A O 1
ATOM 637 N N . ILE A 1 88 ? -14.693 3.124 13.288 1.00 85.19 88 ILE A N 1
ATOM 638 C CA . ILE A 1 88 ? -13.790 2.479 14.256 1.00 85.19 88 ILE A CA 1
ATOM 639 C C . ILE A 1 88 ? -14.198 2.850 15.685 1.00 85.19 88 ILE A C 1
ATOM 641 O O . ILE A 1 88 ? -14.377 1.959 16.511 1.00 85.19 88 ILE A O 1
ATOM 645 N N . ARG A 1 89 ? -14.440 4.139 15.961 1.00 85.69 89 ARG A N 1
ATOM 646 C CA . ARG A 1 89 ? -14.888 4.625 17.278 1.00 85.69 89 ARG A CA 1
ATOM 647 C C . ARG A 1 89 ? -16.221 4.006 17.702 1.00 85.69 89 ARG A C 1
ATOM 649 O O . ARG A 1 89 ? -16.437 3.710 18.874 1.00 85.69 89 ARG A O 1
ATOM 656 N N . ARG A 1 90 ? -17.148 3.816 16.759 1.00 85.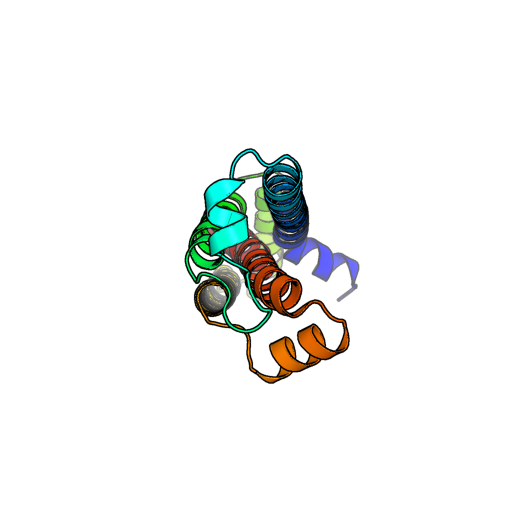25 90 ARG A N 1
ATOM 657 C CA . ARG A 1 90 ? -18.433 3.164 17.044 1.00 85.25 90 ARG A CA 1
ATOM 658 C C . ARG A 1 90 ? -18.253 1.674 17.326 1.00 85.25 90 ARG A C 1
ATOM 660 O O . ARG A 1 90 ? -18.863 1.164 18.258 1.00 85.25 90 ARG A O 1
ATOM 667 N N . ALA A 1 91 ? -17.427 0.991 16.538 1.00 84.56 91 ALA A N 1
ATOM 668 C CA . ALA A 1 91 ? -17.154 -0.432 16.702 1.00 84.56 91 ALA A CA 1
ATOM 669 C C . ALA A 1 91 ? -16.415 -0.729 18.016 1.00 84.56 91 ALA A C 1
ATOM 671 O O . ALA A 1 91 ? -16.788 -1.666 18.716 1.00 84.56 91 ALA A O 1
ATOM 672 N N . SER A 1 92 ? -15.432 0.093 18.392 1.00 82.81 92 SER A N 1
ATOM 673 C CA . SER A 1 92 ? -14.661 -0.092 19.624 1.00 82.81 92 SER A CA 1
ATOM 674 C C . SER A 1 92 ? -15.537 0.052 20.875 1.00 82.81 92 SER A C 1
ATOM 676 O O . SER A 1 92 ? -15.515 -0.818 21.744 1.00 82.81 92 SER A O 1
ATOM 678 N N . ARG A 1 93 ? -16.412 1.069 20.908 1.00 82.50 93 ARG A N 1
ATOM 679 C CA . ARG A 1 93 ? -17.411 1.273 21.976 1.00 82.50 93 ARG A CA 1
ATOM 680 C C . ARG A 1 93 ? -18.408 0.122 22.105 1.00 82.50 93 ARG A C 1
ATOM 682 O O . ARG A 1 93 ? -18.868 -0.156 23.206 1.00 82.50 93 ARG A O 1
ATOM 689 N N . LEU A 1 94 ? -18.761 -0.527 20.994 1.00 82.56 94 LEU A N 1
ATOM 690 C CA . LEU A 1 94 ? -19.654 -1.689 21.000 1.00 82.56 94 LEU A CA 1
ATOM 691 C C . LEU A 1 94 ? -18.949 -2.970 21.468 1.00 82.56 94 LEU A C 1
ATOM 693 O O . LEU A 1 94 ? -19.606 -3.830 22.046 1.00 82.56 94 LEU A O 1
ATOM 697 N N . MET A 1 95 ? -17.644 -3.111 21.217 1.00 78.06 95 MET A N 1
ATOM 698 C CA . MET A 1 95 ? -16.870 -4.292 21.621 1.00 78.06 95 MET A CA 1
ATOM 699 C C . MET A 1 95 ? -16.534 -4.295 23.112 1.00 78.06 95 MET A C 1
ATOM 701 O O . MET A 1 95 ? -16.703 -5.317 23.770 1.00 78.06 95 MET A O 1
ATOM 705 N N . GLN A 1 96 ? -16.065 -3.169 23.651 1.00 74.12 96 GLN A N 1
ATOM 706 C CA . GLN A 1 96 ? -15.721 -3.033 25.067 1.00 74.12 96 GLN A CA 1
ATOM 707 C C . GLN A 1 96 ? -16.240 -1.691 25.595 1.00 74.12 96 GLN A C 1
ATOM 709 O O . GLN A 1 96 ? -15.531 -0.688 25.535 1.00 74.12 96 GLN A O 1
ATOM 714 N N . PRO A 1 97 ? -17.466 -1.651 26.147 1.00 73.88 97 PRO A N 1
ATOM 715 C CA . PRO A 1 97 ? -18.042 -0.423 26.696 1.00 73.88 97 PRO A CA 1
ATOM 716 C C . PRO A 1 97 ? -17.235 0.153 27.867 1.00 73.88 97 PRO A C 1
ATOM 718 O O . PRO A 1 97 ? -17.231 1.363 28.066 1.00 73.88 97 PRO A O 1
ATOM 721 N N . ALA A 1 98 ? -16.554 -0.714 28.627 1.00 75.75 98 ALA A N 1
ATOM 722 C CA . ALA A 1 98 ? -15.729 -0.332 29.772 1.00 75.75 98 ALA A CA 1
ATOM 723 C C . ALA A 1 98 ? -14.374 0.282 29.367 1.00 75.75 98 ALA A C 1
ATOM 725 O O . ALA A 1 98 ? -13.856 1.130 30.084 1.00 75.75 98 ALA A O 1
ATOM 726 N N . GLU A 1 99 ? -13.828 -0.106 28.208 1.00 77.56 99 GLU A N 1
ATOM 727 C CA . GLU A 1 99 ? -12.562 0.410 27.668 1.00 77.56 99 GLU A CA 1
ATOM 728 C C . GLU A 1 99 ? -12.688 0.664 26.156 1.00 77.56 99 GLU A C 1
ATOM 730 O O . GLU A 1 99 ? -12.121 -0.061 25.331 1.00 77.56 99 GLU A O 1
ATOM 735 N N . PRO A 1 100 ? -13.428 1.712 25.756 1.00 72.31 100 PRO A N 1
ATOM 736 C CA . PRO A 1 100 ? -13.765 1.959 24.354 1.00 72.31 100 PRO A CA 1
ATOM 737 C C . PRO A 1 100 ? -12.548 2.274 23.475 1.00 72.31 100 PRO A C 1
ATOM 739 O O . PRO A 1 100 ? -12.644 2.219 22.249 1.00 72.31 100 PRO A O 1
ATOM 742 N N . ASP A 1 101 ? -11.407 2.578 24.089 1.00 80.75 101 ASP A N 1
ATOM 743 C CA . ASP A 1 101 ? -10.185 2.997 23.410 1.00 80.75 101 ASP A CA 1
ATOM 744 C C . ASP A 1 101 ? -9.159 1.869 23.264 1.00 80.75 101 ASP A C 1
ATOM 746 O O . ASP A 1 101 ? -8.180 2.008 22.531 1.00 80.75 101 ASP A O 1
ATOM 750 N N . HIS A 1 102 ? -9.349 0.741 23.954 1.00 82.06 102 HIS A N 1
ATOM 751 C CA . HIS A 1 102 ? -8.372 -0.347 23.941 1.00 82.06 102 HIS A CA 1
ATOM 752 C C . HIS A 1 102 ? -8.274 -0.984 22.548 1.00 82.06 102 HIS A C 1
ATOM 754 O O . HIS A 1 102 ? -7.189 -1.104 21.975 1.00 82.06 102 HIS A O 1
ATOM 760 N N . ALA A 1 103 ? -9.424 -1.307 21.950 1.00 81.69 103 ALA A N 1
ATOM 761 C CA . ALA A 1 103 ? -9.493 -1.910 20.622 1.00 81.69 103 ALA A CA 1
ATOM 762 C C . ALA A 1 103 ? -8.982 -0.974 19.509 1.00 81.69 103 ALA A C 1
ATOM 764 O O . ALA A 1 103 ? -8.302 -1.429 18.589 1.00 81.69 103 ALA A O 1
ATOM 765 N N . SER A 1 104 ? -9.260 0.333 19.589 1.00 83.75 104 SER A N 1
ATOM 766 C CA . SER A 1 104 ? -8.771 1.304 18.599 1.00 83.75 104 SER A CA 1
ATOM 767 C C . SER A 1 104 ? -7.259 1.520 18.710 1.00 83.75 104 SER A C 1
ATOM 769 O O . SER A 1 104 ? -6.585 1.588 17.682 1.00 83.75 104 SER A O 1
ATOM 771 N N . LYS A 1 105 ? -6.702 1.541 19.930 1.00 86.38 105 LYS A N 1
ATOM 772 C CA . LYS A 1 105 ? -5.250 1.594 20.170 1.00 86.38 105 LYS A CA 1
ATOM 773 C C . LYS A 1 105 ? -4.531 0.344 19.672 1.00 86.38 105 LYS A C 1
ATOM 775 O O . LYS A 1 105 ? -3.505 0.467 19.008 1.00 86.38 105 LYS A O 1
ATOM 780 N N . ALA A 1 106 ? -5.062 -0.846 19.948 1.00 87.88 106 ALA A N 1
ATOM 781 C CA . ALA A 1 106 ? -4.479 -2.093 19.455 1.00 87.88 106 ALA A CA 1
ATOM 782 C C . ALA A 1 106 ? -4.460 -2.129 17.917 1.00 87.88 106 ALA A C 1
ATOM 784 O O . ALA A 1 106 ? -3.423 -2.414 17.314 1.00 87.88 106 ALA A O 1
ATOM 785 N N . LEU A 1 107 ? -5.575 -1.748 17.284 1.00 86.62 107 LEU A N 1
ATOM 786 C CA . LEU A 1 107 ? -5.681 -1.644 15.829 1.00 86.62 107 LEU A CA 1
ATOM 787 C C . LEU A 1 107 ? -4.689 -0.618 15.263 1.00 86.62 107 LEU A C 1
ATOM 789 O O . LEU A 1 107 ? -4.004 -0.900 14.283 1.00 86.62 107 LEU A O 1
ATOM 793 N N . LEU A 1 108 ? -4.570 0.552 15.895 1.00 89.62 108 LEU A N 1
ATOM 794 C CA . LEU A 1 108 ? -3.610 1.587 15.516 1.00 89.62 108 LEU A CA 1
ATOM 795 C C . LEU A 1 108 ? -2.177 1.041 15.488 1.00 89.62 108 LEU A C 1
ATOM 797 O O . LEU A 1 108 ? -1.472 1.241 14.501 1.00 89.62 108 LEU A O 1
ATOM 801 N N . VAL A 1 109 ? -1.757 0.345 16.548 1.00 90.94 109 VAL A N 1
ATOM 802 C CA . VAL A 1 109 ? -0.406 -0.226 16.654 1.00 90.94 109 VAL A CA 1
ATOM 803 C C . VAL A 1 109 ? -0.172 -1.273 15.567 1.00 90.94 109 VAL A C 1
ATOM 805 O O . VAL A 1 109 ? 0.847 -1.219 14.884 1.00 90.94 109 VAL A O 1
ATOM 808 N N . GLN A 1 110 ? -1.121 -2.189 15.356 1.00 92.38 110 GLN A N 1
ATOM 809 C CA . GLN A 1 110 ? -1.010 -3.227 14.326 1.00 92.38 110 GLN A CA 1
ATOM 810 C C . GLN A 1 110 ? -0.906 -2.635 12.916 1.00 92.38 110 GLN A C 1
ATOM 812 O O . GLN A 1 110 ? -0.062 -3.061 12.126 1.00 92.38 110 GLN A O 1
ATOM 817 N N . LEU A 1 111 ? -1.726 -1.628 12.604 1.00 90.62 111 LEU A N 1
ATOM 818 C CA . LEU A 1 111 ? -1.721 -0.969 11.299 1.00 90.62 111 LEU A CA 1
ATOM 819 C C . LEU A 1 111 ? -0.438 -0.163 11.066 1.00 90.62 111 LEU A C 1
ATOM 821 O O . LEU A 1 111 ? 0.099 -0.199 9.961 1.00 90.62 111 LEU A O 1
ATOM 825 N N . TRP A 1 112 ? 0.095 0.512 12.089 1.00 90.56 112 TRP A N 1
ATOM 826 C CA . TRP A 1 112 ? 1.393 1.188 11.991 1.00 90.56 112 TRP A CA 1
ATOM 827 C C . TRP A 1 112 ? 2.546 0.210 11.811 1.00 90.56 112 TRP A C 1
ATOM 829 O O . TRP A 1 112 ? 3.431 0.463 10.999 1.00 90.56 112 TRP A O 1
ATOM 839 N N . LEU A 1 113 ? 2.533 -0.915 12.526 1.00 92.69 113 LEU A N 1
ATOM 840 C CA . LEU A 1 113 ? 3.563 -1.942 12.396 1.00 92.69 113 LEU A CA 1
ATOM 841 C C . LEU A 1 113 ? 3.551 -2.537 10.982 1.00 92.69 113 LEU A C 1
ATOM 843 O O . LEU A 1 113 ? 4.605 -2.654 10.358 1.00 92.69 113 LEU A O 1
ATOM 847 N N . ALA A 1 114 ? 2.363 -2.808 10.433 1.00 92.06 114 ALA A N 1
ATOM 848 C CA . ALA A 1 114 ? 2.208 -3.214 9.039 1.00 92.06 114 ALA A CA 1
ATOM 849 C C . ALA A 1 114 ? 2.719 -2.134 8.071 1.00 92.06 114 ALA A C 1
ATOM 851 O O . ALA A 1 114 ? 3.528 -2.435 7.197 1.00 92.06 114 ALA A O 1
ATOM 852 N N . ALA A 1 115 ? 2.310 -0.874 8.250 1.00 89.88 115 ALA A N 1
ATOM 853 C CA . ALA A 1 115 ? 2.739 0.247 7.414 1.00 89.88 115 ALA A CA 1
ATOM 854 C C . ALA A 1 115 ? 4.270 0.404 7.402 1.00 89.88 115 ALA A C 1
ATOM 856 O O . ALA A 1 115 ? 4.873 0.477 6.335 1.00 89.88 115 ALA A O 1
ATOM 857 N N . ILE A 1 116 ? 4.916 0.372 8.570 1.00 91.56 116 ILE A N 1
ATOM 858 C CA . ILE A 1 116 ? 6.380 0.420 8.694 1.00 91.56 116 ILE A CA 1
ATOM 859 C C . ILE A 1 116 ? 7.019 -0.787 8.001 1.00 91.56 116 ILE A C 1
ATOM 861 O O . ILE A 1 116 ? 7.992 -0.623 7.268 1.00 91.56 116 ILE A O 1
ATOM 865 N N . GLY A 1 117 ? 6.454 -1.986 8.167 1.00 91.31 117 GLY A N 1
ATOM 866 C CA . GLY A 1 117 ? 6.899 -3.181 7.449 1.00 91.31 117 GLY A CA 1
ATOM 867 C C . GLY A 1 117 ? 6.886 -2.980 5.931 1.00 91.31 117 GLY A C 1
ATOM 868 O O . GLY A 1 117 ? 7.889 -3.236 5.268 1.00 91.31 117 GLY A O 1
ATOM 869 N N . PHE A 1 118 ? 5.801 -2.430 5.383 1.00 89.50 118 PHE A N 1
ATOM 870 C CA . PHE A 1 118 ? 5.702 -2.097 3.960 1.00 89.50 118 PHE A CA 1
ATOM 871 C C . PHE A 1 118 ? 6.678 -0.997 3.526 1.00 89.50 118 PHE A C 1
ATOM 873 O O . PHE A 1 118 ? 7.257 -1.096 2.444 1.00 89.50 118 PHE A O 1
ATOM 880 N N . ALA A 1 119 ? 6.930 0.015 4.359 1.00 87.75 119 ALA A N 1
ATOM 881 C CA . ALA A 1 119 ? 7.951 1.027 4.084 1.00 87.75 119 ALA A CA 1
ATOM 882 C C . ALA A 1 119 ? 9.353 0.401 3.976 1.00 87.75 119 ALA A C 1
ATOM 884 O O . ALA A 1 119 ? 10.088 0.679 3.029 1.00 87.75 119 ALA A O 1
ATOM 885 N N . ILE A 1 120 ? 9.701 -0.502 4.898 1.00 88.81 120 ILE A N 1
ATOM 886 C CA . ILE A 1 120 ? 10.973 -1.236 4.873 1.00 88.81 120 ILE A CA 1
ATOM 887 C C . ILE A 1 120 ? 11.058 -2.120 3.623 1.00 88.81 120 ILE A C 1
ATOM 889 O O . ILE A 1 120 ? 12.090 -2.137 2.955 1.00 88.81 120 ILE A O 1
ATOM 893 N N . LEU A 1 121 ? 9.983 -2.837 3.284 1.00 85.94 121 LEU A N 1
ATOM 894 C CA . LEU A 1 121 ? 9.938 -3.692 2.095 1.00 85.94 121 LEU A CA 1
ATOM 895 C C . LEU A 1 121 ? 10.016 -2.896 0.788 1.00 85.94 121 LEU A C 1
ATOM 897 O O . LEU A 1 121 ? 10.594 -3.390 -0.175 1.00 85.94 121 LEU A O 1
ATOM 901 N N . THR A 1 122 ? 9.502 -1.664 0.768 1.00 84.56 122 THR A N 1
ATOM 902 C CA . THR A 1 122 ? 9.632 -0.737 -0.370 1.00 84.56 122 THR A CA 1
ATOM 903 C C . THR A 1 122 ? 11.096 -0.387 -0.633 1.00 84.56 122 THR A C 1
ATOM 905 O O . THR A 1 122 ? 11.505 -0.300 -1.785 1.00 84.56 122 THR A O 1
ATOM 908 N N . LEU A 1 123 ? 11.890 -0.217 0.430 1.00 83.12 123 LEU A N 1
ATOM 909 C CA . LEU A 1 123 ? 13.322 0.096 0.354 1.00 83.12 123 LEU A CA 1
ATOM 910 C C . LEU A 1 123 ? 14.209 -1.140 0.136 1.00 83.12 123 LEU A C 1
ATOM 912 O O . LEU A 1 123 ? 15.389 -1.005 -0.186 1.00 83.12 123 LEU A O 1
ATOM 916 N N . ARG A 1 124 ? 13.675 -2.347 0.343 1.00 81.31 124 ARG A N 1
ATOM 917 C CA . ARG A 1 124 ? 14.393 -3.607 0.127 1.00 81.31 124 ARG A CA 1
ATOM 918 C C . ARG A 1 124 ? 14.353 -3.996 -1.347 1.00 81.31 124 ARG A C 1
ATOM 920 O O . ARG A 1 124 ? 13.330 -3.863 -2.013 1.00 81.31 124 ARG A O 1
ATOM 927 N N . SER A 1 125 ? 15.455 -4.573 -1.819 1.00 74.25 125 SER A N 1
ATOM 928 C CA . SER A 1 125 ? 15.502 -5.222 -3.128 1.00 74.25 125 SER A CA 1
ATOM 929 C C . SER A 1 125 ? 14.439 -6.326 -3.232 1.00 74.25 125 SER A C 1
ATOM 931 O O . SER A 1 125 ? 14.194 -7.020 -2.236 1.00 74.25 125 SER A O 1
ATOM 933 N N . PRO A 1 126 ? 13.829 -6.518 -4.417 1.00 77.06 126 PRO A N 1
ATOM 934 C CA . PRO A 1 126 ? 12.871 -7.593 -4.629 1.00 77.06 126 PRO A CA 1
ATOM 935 C C . PRO A 1 126 ? 13.513 -8.960 -4.346 1.00 77.06 126 PRO A C 1
ATOM 937 O O . PRO A 1 126 ? 14.700 -9.155 -4.625 1.00 77.06 126 PRO A O 1
ATOM 940 N N . PRO A 1 127 ? 12.749 -9.926 -3.811 1.00 78.62 127 PRO A N 1
ATOM 941 C CA . PRO A 1 127 ? 13.252 -11.272 -3.586 1.00 78.62 127 PRO A CA 1
ATOM 942 C C . PRO A 1 127 ? 13.632 -11.927 -4.918 1.00 78.62 127 PRO A C 1
ATOM 944 O O . PRO A 1 127 ? 12.981 -11.699 -5.937 1.00 78.62 127 PRO A O 1
ATOM 947 N N . HIS A 1 128 ? 14.654 -12.787 -4.906 1.00 72.81 128 HIS A N 1
ATOM 948 C CA . HIS A 1 128 ? 15.177 -13.429 -6.120 1.00 72.81 128 HIS A CA 1
ATOM 949 C C . HIS A 1 128 ? 14.096 -14.134 -6.947 1.00 72.81 128 HIS A C 1
ATOM 951 O O . HIS A 1 128 ? 14.075 -13.985 -8.161 1.00 72.81 128 HIS A O 1
ATOM 957 N N . ALA A 1 129 ? 13.138 -14.800 -6.294 1.00 74.12 129 ALA A N 1
ATOM 958 C CA . ALA A 1 129 ? 12.007 -15.434 -6.972 1.00 74.12 129 ALA A CA 1
ATOM 959 C C . ALA A 1 129 ? 11.170 -14.447 -7.812 1.00 74.12 129 ALA A C 1
ATOM 961 O O . ALA A 1 129 ? 10.682 -14.802 -8.879 1.00 74.12 129 ALA A O 1
ATOM 962 N N . TRP A 1 130 ? 11.028 -13.197 -7.364 1.00 70.38 130 TRP A N 1
ATOM 963 C CA . TRP A 1 130 ? 10.290 -12.158 -8.086 1.00 70.38 130 TRP A CA 1
ATOM 964 C C . TRP A 1 130 ? 11.054 -11.656 -9.315 1.00 70.38 130 TRP A C 1
ATOM 966 O O . TRP A 1 130 ? 10.464 -11.402 -10.364 1.00 70.38 130 TRP A O 1
ATOM 976 N N . ILE A 1 131 ? 12.379 -11.556 -9.200 1.00 69.12 131 ILE A N 1
ATOM 977 C CA . ILE A 1 131 ? 13.264 -11.207 -10.317 1.00 69.12 131 ILE A CA 1
ATOM 978 C C . ILE A 1 131 ? 13.254 -12.326 -11.363 1.00 69.12 131 ILE A C 1
ATOM 980 O O . ILE A 1 131 ? 13.208 -12.036 -12.555 1.00 69.12 131 ILE A O 1
ATOM 984 N N . GLU A 1 132 ? 13.244 -13.585 -10.925 1.00 69.69 132 GLU A N 1
ATOM 985 C CA . GLU A 1 132 ? 13.211 -14.760 -11.799 1.00 69.69 132 GLU A CA 1
ATOM 986 C C . GLU A 1 132 ? 11.923 -14.806 -12.631 1.00 69.69 132 GLU A C 1
ATOM 988 O O . GLU A 1 132 ? 11.964 -14.978 -13.848 1.00 69.69 132 GLU A O 1
ATOM 993 N N . VAL A 1 133 ? 10.776 -14.536 -11.998 1.00 70.94 133 VAL A N 1
ATOM 994 C CA . VAL A 1 133 ? 9.495 -14.368 -12.701 1.00 70.94 133 VAL A CA 1
ATOM 995 C C . VAL A 1 133 ? 9.574 -13.200 -13.684 1.00 70.94 133 VAL A C 1
ATOM 997 O O . VAL A 1 133 ? 9.168 -13.333 -14.833 1.00 70.94 133 VAL A O 1
ATOM 1000 N N . GLY A 1 134 ? 10.147 -12.067 -13.274 1.00 65.12 134 GLY A N 1
ATOM 1001 C CA . GLY A 1 134 ? 10.365 -10.924 -14.159 1.00 65.12 134 GLY A CA 1
ATOM 1002 C C . GLY A 1 134 ? 11.205 -11.269 -15.387 1.00 65.12 134 GLY A C 1
ATOM 1003 O O . GLY A 1 134 ? 10.868 -10.857 -16.493 1.00 65.12 134 GLY A O 1
ATOM 1004 N N . ARG A 1 135 ? 12.273 -12.051 -15.211 1.00 65.75 135 ARG A N 1
ATOM 1005 C CA . ARG A 1 135 ? 13.121 -12.545 -16.302 1.00 65.75 135 ARG A CA 1
ATOM 1006 C C . ARG A 1 135 ? 12.367 -13.474 -17.245 1.00 65.75 135 ARG A C 1
ATOM 1008 O O . ARG A 1 135 ? 12.534 -13.334 -18.451 1.00 65.75 135 ARG A O 1
ATOM 1015 N N . TYR A 1 136 ? 11.509 -14.347 -16.720 1.00 70.50 136 TYR A N 1
ATOM 1016 C CA . TYR A 1 136 ? 10.674 -15.234 -17.536 1.00 70.50 136 TYR A CA 1
ATOM 1017 C C . TYR A 1 136 ? 9.746 -14.464 -18.492 1.00 70.50 136 TYR A C 1
ATOM 1019 O O . TYR A 1 136 ? 9.500 -14.912 -19.606 1.00 70.50 136 TYR A O 1
ATOM 1027 N N . TYR A 1 137 ? 9.277 -13.283 -18.086 1.00 70.88 137 TYR A N 1
ATOM 1028 C CA . TYR A 1 137 ? 8.444 -12.398 -18.910 1.00 70.88 137 TYR A CA 1
ATOM 1029 C C . TYR A 1 137 ? 9.241 -11.304 -19.648 1.00 70.88 137 TYR A C 1
ATOM 1031 O O . TYR A 1 137 ? 8.661 -10.290 -20.030 1.00 70.88 137 TYR A O 1
ATOM 1039 N N . GLU A 1 138 ? 10.564 -11.462 -19.801 1.00 60.31 138 GLU A N 1
ATOM 1040 C CA . GLU A 1 138 ? 11.475 -10.482 -20.432 1.00 60.31 138 GLU A CA 1
ATOM 1041 C C . GLU A 1 138 ? 11.419 -9.067 -19.805 1.00 60.31 138 GLU A C 1
ATOM 1043 O O . GLU A 1 138 ? 11.790 -8.060 -20.404 1.00 60.31 138 GLU A O 1
ATOM 1048 N N . GLY A 1 139 ? 10.975 -8.979 -18.549 1.00 62.53 139 GLY A N 1
ATOM 1049 C CA . GLY A 1 139 ? 10.631 -7.746 -17.841 1.00 62.53 139 GLY A CA 1
ATOM 1050 C C . GLY A 1 139 ? 11.312 -7.613 -16.479 1.00 62.53 139 GLY A C 1
ATOM 1051 O O . GLY A 1 139 ? 10.709 -7.098 -15.538 1.00 62.53 139 GLY A O 1
ATOM 1052 N N . ALA A 1 140 ? 12.564 -8.058 -16.333 1.00 58.59 140 ALA A N 1
ATOM 1053 C CA . ALA A 1 140 ? 13.291 -8.013 -15.055 1.00 58.59 140 ALA A CA 1
ATOM 1054 C C . ALA A 1 140 ? 13.349 -6.596 -14.435 1.00 58.59 140 ALA A C 1
ATOM 1056 O O . ALA A 1 140 ? 13.241 -6.436 -13.219 1.00 58.59 140 ALA A O 1
ATOM 1057 N N . CYS A 1 141 ? 13.434 -5.550 -15.267 1.00 61.12 141 CYS A N 1
ATOM 1058 C CA . CYS A 1 141 ? 13.345 -4.151 -14.829 1.00 61.12 141 CYS A CA 1
ATOM 1059 C C . CYS A 1 141 ? 11.963 -3.802 -14.270 1.00 61.12 141 CYS A C 1
ATOM 1061 O O . CYS A 1 141 ? 11.849 -3.140 -13.237 1.00 61.12 141 CYS A O 1
ATOM 1063 N N . ALA A 1 142 ? 10.909 -4.263 -14.946 1.00 66.00 142 ALA A N 1
ATOM 1064 C CA . ALA A 1 142 ? 9.531 -4.033 -14.541 1.00 66.00 142 ALA A CA 1
ATOM 1065 C C . ALA A 1 142 ? 9.216 -4.735 -13.212 1.00 66.00 142 ALA A C 1
ATOM 1067 O O . ALA A 1 142 ? 8.463 -4.193 -12.409 1.00 66.00 142 ALA A O 1
ATOM 1068 N N . ALA A 1 143 ? 9.847 -5.879 -12.928 1.00 68.69 143 ALA A N 1
ATOM 1069 C CA . ALA A 1 143 ? 9.682 -6.592 -11.662 1.00 68.69 143 ALA A CA 1
ATOM 1070 C C . ALA A 1 143 ? 10.165 -5.777 -10.450 1.00 68.69 143 ALA A C 1
ATOM 1072 O O . ALA A 1 143 ? 9.472 -5.734 -9.432 1.00 68.69 143 ALA A O 1
ATOM 1073 N N . SER A 1 144 ? 11.301 -5.081 -10.565 1.00 69.12 144 SER A N 1
ATOM 1074 C CA . SER A 1 144 ? 11.820 -4.206 -9.500 1.00 69.12 144 SER A CA 1
ATOM 1075 C C . SER A 1 144 ? 10.930 -2.986 -9.256 1.00 69.12 144 SER A C 1
ATOM 1077 O O . SER A 1 144 ? 10.673 -2.632 -8.107 1.00 69.12 144 SER A O 1
ATOM 1079 N N . ILE A 1 145 ? 10.412 -2.379 -10.328 1.00 74.88 145 ILE A N 1
ATOM 1080 C CA . ILE A 1 145 ? 9.477 -1.243 -10.254 1.00 74.88 145 ILE A CA 1
ATOM 1081 C C . ILE A 1 145 ? 8.141 -1.687 -9.644 1.00 74.88 145 ILE A C 1
ATOM 1083 O O . ILE A 1 145 ? 7.587 -1.009 -8.780 1.00 74.88 145 ILE A O 1
ATOM 1087 N N . ALA A 1 146 ? 7.633 -2.848 -10.059 1.00 79.06 146 ALA A N 1
ATOM 1088 C CA . ALA A 1 146 ? 6.394 -3.415 -9.542 1.00 79.06 146 ALA A CA 1
ATOM 1089 C C . ALA A 1 146 ? 6.507 -3.792 -8.059 1.00 79.06 146 ALA A C 1
ATOM 1091 O O . ALA A 1 146 ? 5.541 -3.623 -7.318 1.00 79.06 146 ALA A O 1
ATOM 1092 N N . TRP A 1 147 ? 7.677 -4.262 -7.609 1.00 83.94 147 TRP A N 1
ATOM 1093 C CA . TRP A 1 147 ? 7.920 -4.572 -6.201 1.00 83.94 147 TRP A CA 1
ATOM 1094 C C . TRP A 1 147 ? 7.845 -3.323 -5.321 1.00 83.94 147 TRP A C 1
ATOM 1096 O O . TRP A 1 147 ? 7.018 -3.268 -4.410 1.00 83.94 147 TRP A O 1
ATOM 1106 N N . SER A 1 148 ? 8.657 -2.300 -5.605 1.00 84.12 148 SER A N 1
ATOM 1107 C CA . SER A 1 148 ? 8.658 -1.068 -4.805 1.00 84.12 148 SER A CA 1
ATOM 1108 C C . SER A 1 148 ? 7.313 -0.339 -4.892 1.00 84.12 148 SER A C 1
ATOM 1110 O O . SER A 1 148 ? 6.781 0.108 -3.875 1.00 84.12 148 SER A O 1
ATOM 1112 N N . GLY A 1 149 ? 6.697 -0.308 -6.077 1.00 84.06 149 GLY A N 1
ATOM 1113 C CA . GLY A 1 149 ? 5.346 0.209 -6.279 1.00 84.06 149 GLY A CA 1
ATOM 1114 C C . GLY A 1 149 ? 4.310 -0.529 -5.428 1.00 84.06 149 GLY A C 1
ATOM 1115 O O . GLY A 1 149 ? 3.580 0.103 -4.665 1.00 84.06 149 GLY A O 1
ATOM 1116 N N . GLY A 1 150 ? 4.284 -1.862 -5.484 1.00 87.69 150 GLY A N 1
ATOM 1117 C CA . GLY A 1 150 ? 3.360 -2.700 -4.716 1.00 87.69 150 GLY A CA 1
ATOM 1118 C C . GLY A 1 150 ? 3.504 -2.528 -3.204 1.00 87.69 150 GLY A C 1
ATOM 1119 O O . GLY A 1 150 ? 2.506 -2.375 -2.496 1.00 87.69 150 GLY A O 1
ATOM 1120 N N . MET A 1 151 ? 4.739 -2.471 -2.706 1.00 91.75 151 MET A N 1
ATOM 1121 C CA . MET A 1 151 ? 4.999 -2.249 -1.282 1.00 91.75 151 MET A CA 1
ATOM 1122 C C . MET A 1 151 ? 4.568 -0.847 -0.834 1.00 91.75 151 MET A C 1
ATOM 1124 O O . MET A 1 151 ? 3.971 -0.704 0.235 1.00 91.75 151 MET A O 1
ATOM 1128 N N . SER A 1 152 ? 4.752 0.172 -1.680 1.00 89.62 152 SER A N 1
ATOM 1129 C CA . SER A 1 152 ? 4.279 1.534 -1.399 1.00 89.62 152 SER A CA 1
ATOM 1130 C C . SER A 1 152 ? 2.746 1.630 -1.341 1.00 89.62 152 SER A C 1
ATOM 1132 O O . SER A 1 152 ? 2.204 2.361 -0.513 1.00 89.62 152 SER A O 1
ATOM 1134 N N . ILE A 1 153 ? 2.027 0.845 -2.154 1.00 91.62 153 ILE A N 1
ATOM 1135 C CA . ILE A 1 153 ? 0.558 0.744 -2.105 1.00 91.62 153 ILE A CA 1
ATOM 1136 C C . ILE A 1 153 ? 0.113 0.151 -0.763 1.00 91.62 153 ILE A C 1
ATOM 1138 O O . ILE A 1 153 ? -0.824 0.658 -0.144 1.00 91.62 153 ILE A O 1
ATOM 1142 N N . GLY A 1 154 ? 0.812 -0.884 -0.283 1.00 90.00 154 GLY A N 1
ATOM 1143 C CA . GLY A 1 154 ? 0.599 -1.442 1.052 1.00 90.00 154 GLY A CA 1
ATOM 1144 C C . GLY A 1 154 ? 0.790 -0.387 2.143 1.00 90.00 154 GLY A C 1
ATOM 1145 O O . GLY A 1 154 ? -0.102 -0.188 2.969 1.00 90.00 154 GLY A O 1
ATOM 1146 N N . LEU A 1 155 ? 1.897 0.358 2.097 1.00 92.38 155 LEU A N 1
ATOM 1147 C CA . LEU A 1 155 ? 2.166 1.467 3.018 1.00 92.38 155 LEU A CA 1
ATOM 1148 C C . LEU A 1 155 ? 1.035 2.507 3.012 1.00 92.38 155 LEU A C 1
ATOM 1150 O O . LEU A 1 155 ? 0.544 2.868 4.080 1.00 92.38 155 LEU A O 1
ATOM 1154 N N . ALA A 1 156 ? 0.585 2.952 1.837 1.00 91.69 156 ALA A N 1
ATOM 1155 C CA . ALA A 1 156 ? -0.513 3.910 1.718 1.00 91.69 156 ALA A CA 1
ATOM 1156 C C . ALA A 1 156 ? -1.817 3.363 2.328 1.00 91.69 156 ALA A C 1
ATOM 1158 O O . ALA A 1 156 ? -2.497 4.062 3.081 1.00 91.69 156 ALA A O 1
ATOM 1159 N N . CYS A 1 157 ? -2.136 2.093 2.062 1.00 91.75 157 CYS A N 1
ATOM 1160 C CA . CYS A 1 157 ? -3.333 1.426 2.570 1.00 91.75 157 CYS A CA 1
ATOM 1161 C C . CYS A 1 157 ? -3.343 1.320 4.101 1.00 91.75 157 CYS A C 1
ATOM 1163 O O . CYS A 1 157 ? -4.270 1.787 4.772 1.00 91.75 157 CYS A O 1
ATOM 1165 N N . PHE A 1 158 ? -2.305 0.709 4.672 1.00 91.69 158 PHE A N 1
ATOM 1166 C CA . PHE A 1 158 ? -2.212 0.494 6.114 1.00 91.69 158 PHE A CA 1
ATOM 1167 C C . PHE A 1 158 ? -1.987 1.808 6.861 1.00 91.69 158 PHE A C 1
ATOM 1169 O O . PHE A 1 158 ? -2.603 2.021 7.903 1.00 91.69 158 PHE A O 1
ATOM 1176 N N . GLY A 1 159 ? -1.195 2.722 6.300 1.00 90.88 159 GLY A N 1
ATOM 1177 C CA . GLY A 1 159 ? -0.937 4.040 6.869 1.00 90.88 159 GLY A CA 1
ATOM 1178 C C . GLY A 1 159 ? -2.191 4.914 6.946 1.00 90.88 159 GLY A C 1
ATOM 1179 O O . GLY A 1 159 ? -2.454 5.492 7.998 1.00 90.88 159 GLY A O 1
ATOM 1180 N N . ALA A 1 160 ? -3.024 4.947 5.901 1.00 91.19 160 ALA A N 1
ATOM 1181 C CA . ALA A 1 160 ? -4.281 5.703 5.928 1.00 91.19 160 ALA A CA 1
ATOM 1182 C C . ALA A 1 160 ? -5.292 5.131 6.936 1.00 91.19 160 ALA A C 1
ATOM 1184 O O . ALA A 1 160 ? -5.966 5.884 7.643 1.00 91.19 160 ALA A O 1
ATOM 1185 N N . ASN A 1 161 ? -5.372 3.801 7.065 1.00 90.62 161 ASN A N 1
ATOM 1186 C CA . ASN A 1 161 ? -6.202 3.174 8.097 1.00 90.62 161 ASN A CA 1
ATOM 1187 C C . ASN A 1 161 ? -5.645 3.422 9.506 1.00 90.62 161 ASN A C 1
ATOM 1189 O O . ASN A 1 161 ? -6.419 3.659 10.431 1.00 90.62 161 ASN A O 1
ATOM 1193 N N . ALA A 1 162 ? -4.320 3.419 9.680 1.00 90.62 162 ALA A N 1
ATOM 1194 C CA . ALA A 1 162 ? -3.681 3.770 10.945 1.00 90.62 162 ALA A CA 1
ATOM 1195 C C . ALA A 1 162 ? -3.969 5.232 11.311 1.00 90.62 162 ALA A C 1
ATOM 1197 O O . ALA A 1 162 ? -4.302 5.544 12.452 1.00 90.62 162 ALA A O 1
ATOM 1198 N N . HIS A 1 163 ? -3.916 6.138 10.334 1.00 89.94 163 HIS A N 1
ATOM 1199 C CA . HIS A 1 163 ? -4.268 7.539 10.520 1.00 89.94 163 HIS A CA 1
ATOM 1200 C C . HIS A 1 163 ? -5.742 7.707 10.934 1.00 89.94 163 HIS A C 1
ATOM 1202 O O . HIS A 1 163 ? -6.037 8.451 11.871 1.00 89.94 163 HIS A O 1
ATOM 1208 N N . ALA A 1 164 ? -6.662 6.956 10.318 1.00 88.69 164 ALA A N 1
ATOM 1209 C CA . ALA A 1 164 ? -8.068 6.920 10.720 1.00 88.69 164 ALA A CA 1
ATOM 1210 C C . ALA A 1 164 ? -8.262 6.345 12.136 1.00 88.69 164 ALA A C 1
ATOM 1212 O O . ALA A 1 164 ? -8.992 6.926 12.938 1.00 88.69 164 ALA A O 1
ATOM 1213 N N . ALA A 1 165 ? -7.571 5.255 12.483 1.00 88.06 165 ALA A N 1
ATOM 1214 C CA . ALA A 1 165 ? -7.597 4.679 13.828 1.00 88.06 165 ALA A CA 1
ATOM 1215 C C . ALA A 1 165 ? -7.077 5.672 14.882 1.00 88.06 165 ALA A C 1
ATOM 1217 O O . ALA A 1 165 ? -7.655 5.779 15.961 1.00 88.06 165 ALA A O 1
ATOM 1218 N N . ARG A 1 166 ? -6.051 6.468 14.546 1.00 88.94 166 ARG A N 1
ATOM 1219 C CA . ARG A 1 166 ? -5.518 7.523 15.422 1.00 88.94 166 ARG A CA 1
ATOM 1220 C C . ARG A 1 166 ? -6.547 8.614 15.695 1.00 88.94 166 ARG A C 1
ATOM 1222 O O . ARG A 1 166 ? -6.604 9.106 16.809 1.00 88.94 166 ARG A O 1
ATOM 1229 N N . LYS A 1 167 ? -7.344 8.998 14.694 1.00 87.62 167 LYS A N 1
ATOM 1230 C CA . LYS A 1 167 ? -8.435 9.973 14.867 1.00 87.62 167 LYS A CA 1
ATOM 1231 C C . LYS A 1 167 ? -9.636 9.414 15.642 1.00 87.62 167 LYS A C 1
ATOM 1233 O O . LYS A 1 167 ? -10.466 10.186 16.118 1.00 87.62 167 LYS A O 1
ATOM 1238 N N . ALA A 1 168 ? -9.780 8.091 15.697 1.00 82.69 168 ALA A N 1
ATOM 1239 C CA . ALA A 1 168 ? -10.902 7.421 16.349 1.00 82.69 168 ALA A CA 1
ATOM 1240 C C . ALA A 1 168 ? -10.759 7.340 17.876 1.00 82.69 168 ALA A C 1
ATOM 1242 O O . ALA A 1 168 ? -11.779 7.227 18.562 1.00 82.69 168 ALA A O 1
ATOM 1243 N N . PHE A 1 169 ? -9.523 7.388 18.377 1.00 72.62 169 PHE A N 1
ATOM 1244 C CA . PHE A 1 169 ? -9.195 7.550 19.790 1.00 72.62 169 PHE A CA 1
ATOM 1245 C C . PHE A 1 169 ? -9.322 9.034 20.149 1.00 72.62 169 PHE A C 1
ATOM 1247 O O . PHE A 1 169 ? -8.496 9.844 19.680 1.00 72.62 169 PHE A O 1
#

=== Feature glossary ===
Feature key, reading from the visual/contextual features back to the raw sequence:

Rendered structure images. Structure images are PyMOL renders from six orthogonal camera directions. Cartoon representation draws helices as coils and strands as arrows; sticks shows the backbone as bonds; surface shows the solvent-excluded envelope. Rainbow coloring maps sequence position to hue (blue→red, N→C); chain coloring assigns a distinct color per polypeptide.

Contact-map, Ramachandran, and PAE plots. Three diagnostic plots accompany the record. The Cα contact map visualizes the tertiary structure as a 2D adjacency matrix (8 Å cutoff, sequence-local contacts suppressed). The Ramachandran plot shows the distribution of backbone (φ, ψ) torsions, with points in the α and β basins reflecting secondary structure content. The PAE plot shows AlphaFold's inter-residue confidence as a color matrix.

InterPro / GO / CATH / organism. The annotation block draws on four external resources. InterPro: which protein families and domains the sequence belongs to. GO: standardized terms for what the protein does, what process it participates in, and where in the cell it acts. CATH: which structural fold it has in the CATH hierarchy. Organism: the species of origin.

Nearest PDB structures. Structural nearest neighbors (via Foldseek easy-search vs the PDB). Reported per hit: target PDB id, E-value, and alignment TM-score. A TM-score above ~0.5 is the conventional threshold for 'same fold'.

Predicted aligned error. Predicted aligned error is AlphaFold's pairwise confidence. Unlike pLDDT (per-residue), PAE is per-residue-pair and captures whether two parts of the structure are correctly placed relative to each other. Units are ångströms of expected positional error.

Solvent-accessible surface area. SASA measures how much of the protein is reachable by solvent. It is computed by rolling a water-sized probe over the atomic surface and summing the exposed area (Å²). Per-residue SASA distinguishes core (buried, low SASA) from surface (exposed, high SASA) residues; total SASA is a whole-molecule size measure.

B-factor. Crystallographic B-factors measure how much each atom's electron density is smeared out, in Å². They rise in mobile loops and surface residues and fall in the buried interior. In AlphaFold models this column is repurposed to hold pLDDT instead.

pLDDT. For AlphaFold models, the B-factor field carries pLDDT — the model's own estimate of local accuracy on a 0–100 scale. Regions with pLDDT<50 should be treated as essentially unmodeled; they often correspond to intrinsically disordered segments.

Backbone torsions (φ/ψ). φ (phi) and ψ (psi) are the two rotatable backbone dihedrals per residue: φ is the C(i-1)–N–Cα–C torsion, ψ is the N–Cα–C–N(i+1) torsion, both in degrees on (−180°, 180°]. α-helical residues cluster near (−60°, −45°); β-strand residues near (−120°, +130°). A Ramachandran plot is simply a scatter of (φ, ψ) for every residue.

Radius of gyration, Cα contacts, bounding box. Radius of gyration (Rg) is the root-mean-square distance of Cα atoms from their centroid — a single number for overall size and compactness. A globular domain of N residues has Rg ≈ 2.2·N^0.38 Å; an extended or disordered chain has a much larger Rg. The Cα contact count is the number of residue pairs whose Cα atoms are within 8 Å and are more than four positions apart in sequence — a standard proxy for tertiary packing density. The bounding box is the smallest axis-aligned box enclosing all Cα atoms.

Secondary structure (3-state, P-SEA). Three-state secondary structure (P-SEA) collapses the eight DSSP classes into helix (a), strand (b), and coil (c). P-SEA assigns these from Cα geometry alone — distances and angles — without requiring backbone oxygens, so it works on any Cα trace.

Secondary structure (8-state, DSSP). Secondary structure is the local, repeating backbone conformation. DSSP classifies it into eight states by reading the hydrogen-bond network: three helix types (H, G, I), two β types (E, B), two non-regular types (T, S), and unstructured coil (-).

Foldseek 3Di. The Foldseek 3Di string encodes local tertiary geometry as a 20-letter alphabet — one character per residue — derived from the relative positions of nearby Cα atoms. Unlike the amino-acid sequence, 3Di is a direct function of the 3D structure, so two proteins with the same fold have similar 3Di strings even at low sequence identity.

mmCIF coordinates. Structure coordinates are given as an mmCIF _atom_site loop: one row per atom with element, residue name, chain id, sequence number, and x/y/z position in Å. Only the four main-chain atoms per residue are included here; side chains are omitted to keep the record compact.

Sequence. This is the polypeptide sequence — one letter per residue, N-terminus first. Length ranges from a few dozen residues for small domains to over a thousand for large multi-domain proteins.